Protein AF-A0A8T3ZCT0-F1 (afdb_monomer_lite)

Structure (mmCIF, N/CA/C/O backbone):
data_AF-A0A8T3ZCT0-F1
#
_entry.id   AF-A0A8T3ZCT0-F1
#
loop_
_atom_site.group_PDB
_atom_site.id
_atom_site.type_symbol
_atom_site.label_atom_id
_atom_site.label_alt_id
_atom_site.label_comp_id
_atom_site.label_asym_id
_atom_site.label_entity_id
_atom_site.label_seq_id
_atom_site.pdbx_PDB_ins_code
_atom_site.Cartn_x
_atom_site.Cartn_y
_atom_site.Cartn_z
_atom_site.occupancy
_atom_site.B_iso_or_equiv
_atom_site.auth_seq_id
_atom_site.auth_comp_id
_atom_site.auth_asym_id
_atom_site.auth_atom_id
_atom_site.pdbx_PDB_model_num
ATOM 1 N N . MET A 1 1 ? 63.459 16.097 -2.831 1.00 45.78 1 MET A N 1
ATOM 2 C CA . MET A 1 1 ? 62.183 16.474 -3.469 1.00 45.78 1 MET A CA 1
ATOM 3 C C . MET A 1 1 ? 61.308 15.246 -3.342 1.00 45.78 1 MET A C 1
ATOM 5 O O . MET A 1 1 ? 61.674 14.234 -3.911 1.00 45.78 1 MET A O 1
ATOM 9 N N . GLY A 1 2 ? 60.331 15.264 -2.433 1.00 51.31 2 GLY A N 1
ATOM 10 C CA . GLY A 1 2 ? 59.502 14.088 -2.166 1.00 51.31 2 GLY A CA 1
ATOM 11 C C . GLY A 1 2 ? 58.446 13.953 -3.251 1.00 51.31 2 GLY A C 1
ATOM 12 O O . GLY A 1 2 ? 57.695 14.906 -3.469 1.00 51.31 2 GLY A O 1
ATOM 13 N N . ASP A 1 3 ? 58.421 12.805 -3.921 1.00 53.22 3 ASP A N 1
ATOM 14 C CA . ASP A 1 3 ? 57.314 12.409 -4.781 1.00 53.22 3 ASP A CA 1
ATOM 15 C C . ASP A 1 3 ? 56.034 12.450 -3.944 1.00 53.22 3 ASP A C 1
ATOM 17 O O . ASP A 1 3 ? 55.914 11.771 -2.922 1.00 53.22 3 ASP A O 1
ATOM 21 N N . ARG A 1 4 ? 55.099 13.330 -4.314 1.00 56.12 4 ARG A N 1
ATOM 22 C CA . ARG A 1 4 ? 53.781 13.369 -3.681 1.00 56.12 4 ARG A CA 1
ATOM 23 C C . ARG A 1 4 ? 53.015 12.173 -4.227 1.00 56.12 4 ARG A C 1
ATOM 25 O O . ARG A 1 4 ? 52.412 12.286 -5.291 1.00 56.12 4 ARG A O 1
ATOM 32 N N . SER A 1 5 ? 53.075 11.032 -3.540 1.00 59.06 5 SER A N 1
ATOM 33 C CA . SER A 1 5 ? 52.145 9.947 -3.835 1.00 59.06 5 SER A CA 1
ATOM 34 C C . SER A 1 5 ? 50.737 10.442 -3.501 1.00 59.06 5 SER A C 1
ATOM 36 O O . SER A 1 5 ? 50.438 10.870 -2.383 1.00 59.06 5 SER A O 1
ATOM 38 N N . CYS A 1 6 ? 49.887 10.493 -4.521 1.00 69.75 6 CYS A N 1
ATOM 39 C CA . CYS A 1 6 ? 48.475 10.802 -4.375 1.00 69.75 6 CYS A CA 1
ATOM 40 C C . CYS A 1 6 ? 47.705 9.484 -4.350 1.00 69.75 6 CYS A C 1
ATOM 42 O O . CYS A 1 6 ? 48.120 8.494 -4.950 1.00 69.75 6 CYS A O 1
ATOM 44 N N . THR A 1 7 ? 46.578 9.449 -3.648 1.00 76.25 7 THR A N 1
ATOM 45 C CA . THR A 1 7 ? 45.695 8.283 -3.645 1.00 76.25 7 THR A CA 1
ATOM 46 C C . THR A 1 7 ? 44.519 8.518 -4.581 1.00 76.25 7 THR A C 1
ATOM 48 O O . THR A 1 7 ? 43.959 9.611 -4.666 1.00 76.25 7 THR A O 1
ATOM 51 N N . CYS A 1 8 ? 44.136 7.471 -5.305 1.00 76.50 8 CYS A N 1
ATOM 52 C CA . CYS A 1 8 ? 42.963 7.458 -6.159 1.00 76.50 8 CYS A CA 1
ATOM 53 C C . CYS A 1 8 ? 41.734 7.822 -5.325 1.00 76.50 8 CYS A C 1
ATOM 55 O O . CYS A 1 8 ? 41.394 7.112 -4.375 1.00 76.50 8 CYS A O 1
ATOM 57 N N . ALA A 1 9 ? 41.018 8.868 -5.737 1.00 74.44 9 ALA A N 1
ATOM 58 C CA . ALA A 1 9 ? 39.857 9.388 -5.013 1.00 74.44 9 ALA A CA 1
ATOM 59 C C . ALA A 1 9 ? 38.719 8.362 -4.814 1.00 74.44 9 ALA A C 1
ATOM 61 O O . ALA A 1 9 ? 37.841 8.568 -3.982 1.00 74.44 9 ALA A O 1
ATOM 62 N N . ARG A 1 10 ? 38.719 7.257 -5.574 1.00 70.88 10 ARG A N 1
ATOM 63 C CA . ARG A 1 10 ? 37.655 6.241 -5.564 1.00 70.88 10 ARG A CA 1
ATOM 64 C C . ARG A 1 10 ? 38.010 4.957 -4.818 1.00 70.88 10 ARG A C 1
ATOM 66 O O . ARG A 1 10 ? 37.124 4.344 -4.236 1.00 70.88 10 ARG A O 1
ATOM 73 N N . CYS A 1 11 ? 39.267 4.521 -4.853 1.00 76.00 11 CYS A N 1
ATOM 74 C CA . CYS A 1 11 ? 39.676 3.232 -4.276 1.00 76.00 11 CYS A CA 1
ATOM 75 C C . CYS A 1 11 ? 40.881 3.319 -3.333 1.00 76.00 11 CYS A C 1
ATOM 77 O O . CYS A 1 11 ? 41.276 2.304 -2.767 1.00 76.00 11 CYS A O 1
ATOM 79 N N . GLY A 1 12 ? 41.483 4.500 -3.173 1.00 73.94 12 GLY A N 1
ATOM 80 C CA . GLY A 1 12 ? 42.606 4.722 -2.265 1.00 73.94 12 GLY A CA 1
ATOM 81 C C . GLY A 1 12 ? 43.955 4.163 -2.729 1.00 73.94 12 GLY A C 1
ATOM 82 O O . GLY A 1 12 ? 44.932 4.322 -2.005 1.00 73.94 12 GLY A O 1
ATOM 83 N N . LYS A 1 13 ? 44.048 3.534 -3.912 1.00 79.88 13 LYS A N 1
ATOM 84 C CA . LYS A 1 13 ? 45.331 3.070 -4.478 1.00 79.88 13 LYS A CA 1
ATOM 85 C C . LYS A 1 13 ? 46.252 4.247 -4.795 1.00 79.88 13 LYS A C 1
ATOM 87 O O . LYS A 1 13 ? 45.773 5.259 -5.298 1.00 79.88 13 LYS A O 1
ATOM 92 N N . GLU A 1 14 ? 47.552 4.094 -4.563 1.00 77.88 14 GLU A N 1
ATOM 93 C CA . GLU A 1 14 ? 48.544 5.097 -4.961 1.00 77.88 14 GLU A CA 1
ATOM 94 C C . GLU A 1 14 ? 48.565 5.270 -6.486 1.00 77.88 14 GLU A C 1
ATOM 96 O O . GLU A 1 14 ? 48.541 4.296 -7.242 1.00 77.88 14 GLU A O 1
ATOM 101 N N . VAL A 1 15 ? 48.560 6.526 -6.926 1.00 78.62 15 VAL A N 1
ATOM 102 C CA . VAL A 1 15 ? 48.586 6.937 -8.328 1.00 78.62 15 VAL A CA 1
ATOM 103 C C . VAL A 1 15 ? 49.582 8.074 -8.519 1.00 78.62 15 VAL A C 1
ATOM 105 O O . VAL A 1 15 ? 49.762 8.930 -7.650 1.00 78.62 15 VAL A O 1
ATOM 108 N N . GLU A 1 16 ? 50.224 8.088 -9.683 1.00 68.00 16 GLU A N 1
ATOM 109 C CA . GLU A 1 16 ? 51.098 9.182 -10.096 1.00 68.00 16 GLU A CA 1
ATOM 110 C C . GLU A 1 16 ? 50.232 10.347 -10.607 1.00 68.00 16 GLU A C 1
ATOM 112 O O . GLU A 1 16 ? 49.844 10.390 -11.773 1.00 68.00 16 GLU A O 1
ATOM 117 N N . GLY A 1 17 ? 49.879 11.271 -9.707 1.00 69.38 17 GLY A N 1
ATOM 118 C CA . GLY A 1 17 ? 49.122 12.493 -10.016 1.00 69.38 17 GLY A CA 1
ATOM 119 C C . GLY A 1 17 ? 47.759 12.610 -9.320 1.00 69.38 17 GLY A C 1
ATOM 120 O O . GLY A 1 17 ? 47.292 11.697 -8.644 1.00 69.38 17 GLY A O 1
ATOM 121 N N . GLU A 1 18 ? 47.108 13.766 -9.471 1.00 58.28 18 GLU A N 1
ATOM 122 C CA . GLU A 1 18 ? 45.765 14.023 -8.935 1.00 58.28 18 GLU A CA 1
ATOM 123 C C . GLU A 1 18 ? 44.706 13.408 -9.870 1.00 58.28 18 GLU A C 1
ATOM 125 O O . GLU A 1 18 ? 44.556 13.846 -11.010 1.00 58.28 18 GLU A O 1
ATOM 130 N N . GLY A 1 19 ? 43.974 12.376 -9.427 1.00 68.38 19 GLY A N 1
ATOM 131 C CA . GLY A 1 19 ? 42.921 11.772 -10.254 1.00 68.38 19 GLY A CA 1
ATOM 132 C C . GLY A 1 19 ? 42.488 10.356 -9.868 1.00 68.38 19 GLY A C 1
ATOM 133 O O . GLY A 1 19 ? 42.825 9.827 -8.808 1.00 68.38 19 GLY A O 1
ATOM 134 N N . LEU A 1 20 ? 41.688 9.739 -10.741 1.00 63.59 20 LEU A N 1
ATOM 135 C CA . LEU A 1 20 ? 41.316 8.325 -10.654 1.00 63.59 20 LEU A CA 1
ATOM 136 C C . LEU A 1 20 ? 42.441 7.454 -11.232 1.00 63.59 20 LEU A C 1
ATOM 138 O O . LEU A 1 20 ? 43.035 7.812 -12.246 1.00 63.59 20 LEU A O 1
ATOM 142 N N . CYS A 1 21 ? 42.711 6.290 -10.631 1.00 77.69 21 CYS A N 1
ATOM 143 C CA . CYS A 1 21 ? 43.656 5.329 -11.211 1.00 77.69 21 CYS A CA 1
ATOM 144 C C . CYS A 1 21 ? 43.155 4.806 -12.564 1.00 77.69 21 CYS A C 1
ATOM 146 O O . CYS A 1 21 ? 41.948 4.786 -12.805 1.00 77.69 21 CYS A O 1
ATOM 148 N N . GLY A 1 22 ? 44.063 4.318 -13.418 1.00 67.06 22 GLY A N 1
ATOM 149 C CA . GLY A 1 22 ? 43.718 3.788 -14.744 1.00 67.06 22 GLY A CA 1
ATOM 150 C C . GLY A 1 22 ? 42.616 2.721 -14.717 1.00 67.06 22 GLY A C 1
ATOM 151 O O . GLY A 1 22 ? 41.758 2.719 -15.588 1.00 67.06 22 GLY A O 1
ATOM 152 N N . GLU A 1 23 ? 42.557 1.887 -13.673 1.00 64.62 23 GLU A N 1
ATOM 153 C CA . GLU A 1 23 ? 41.465 0.920 -13.475 1.00 64.62 23 GLU A CA 1
ATOM 154 C C . GLU A 1 23 ? 40.129 1.598 -13.135 1.00 64.62 23 GLU A C 1
ATOM 156 O O . GLU A 1 23 ? 39.101 1.221 -13.682 1.00 64.62 23 GLU A O 1
ATOM 161 N N . CYS A 1 24 ? 40.120 2.604 -12.253 1.00 63.47 24 CYS A N 1
ATOM 162 C CA . CYS A 1 24 ? 38.911 3.333 -11.853 1.00 63.47 24 CYS A CA 1
ATOM 163 C C . CYS A 1 24 ? 38.410 4.308 -12.924 1.00 63.47 24 CYS A C 1
ATOM 165 O O . CYS A 1 24 ? 37.209 4.568 -12.965 1.00 63.47 24 CYS A O 1
ATOM 167 N N . ALA A 1 25 ? 39.310 4.835 -13.756 1.00 64.56 25 ALA A N 1
ATOM 168 C CA . ALA A 1 25 ? 38.993 5.619 -14.945 1.00 64.56 25 ALA A CA 1
ATOM 169 C C . ALA A 1 25 ? 38.479 4.728 -16.091 1.00 64.56 25 ALA A C 1
ATOM 171 O O . ALA A 1 25 ? 37.654 5.165 -16.884 1.00 64.56 25 ALA A O 1
ATOM 172 N N . ALA A 1 26 ? 38.932 3.469 -16.149 1.00 56.84 26 ALA A N 1
ATOM 173 C CA . ALA A 1 26 ? 38.492 2.473 -17.123 1.00 56.84 26 ALA A CA 1
ATOM 174 C C . ALA A 1 26 ? 37.242 1.685 -16.700 1.00 56.84 26 ALA A C 1
ATOM 176 O O . ALA A 1 26 ? 36.753 0.883 -17.493 1.00 56.84 26 ALA A O 1
ATOM 177 N N . GLN A 1 27 ? 36.708 1.877 -15.485 1.00 51.28 27 GLN A N 1
ATOM 178 C CA . GLN A 1 27 ? 35.400 1.318 -15.142 1.00 51.28 27 GLN A CA 1
ATOM 179 C C . GLN A 1 27 ? 34.334 2.094 -15.918 1.00 51.28 27 GLN A C 1
ATOM 181 O O . GLN A 1 27 ? 34.116 3.264 -15.596 1.00 51.28 27 GLN A O 1
ATOM 186 N N . PRO A 1 28 ? 33.658 1.482 -16.910 1.00 49.69 28 PRO A N 1
ATOM 187 C CA . PRO A 1 28 ? 32.580 2.165 -17.594 1.00 49.69 28 PRO A CA 1
ATOM 188 C C . PRO A 1 28 ? 31.511 2.505 -16.557 1.00 49.69 28 PRO A C 1
ATOM 190 O O . PRO A 1 28 ? 31.095 1.644 -15.772 1.00 49.69 28 PRO A O 1
ATOM 193 N N . GLU A 1 29 ? 31.076 3.766 -16.551 1.00 49.53 29 GLU A N 1
ATOM 194 C CA . GLU A 1 29 ? 29.729 4.155 -16.136 1.00 49.53 29 GLU A CA 1
ATOM 195 C C . GLU A 1 29 ? 28.800 3.001 -16.547 1.00 49.53 29 GLU A C 1
ATOM 197 O O . GLU A 1 29 ? 28.752 2.679 -17.736 1.00 49.53 29 GLU A O 1
ATOM 202 N N . ALA A 1 30 ? 28.187 2.279 -15.596 1.00 54.22 30 ALA A N 1
ATOM 203 C CA . ALA A 1 30 ? 27.431 1.066 -15.920 1.00 54.22 30 ALA A CA 1
ATOM 204 C C . ALA A 1 30 ? 26.520 1.349 -17.121 1.00 54.22 30 ALA A C 1
ATOM 206 O O . ALA A 1 30 ? 25.788 2.345 -17.089 1.00 54.22 30 ALA A O 1
ATOM 207 N N . SER A 1 31 ? 26.631 0.536 -18.181 1.00 62.22 31 SER A N 1
ATOM 208 C CA . SER A 1 31 ? 25.950 0.833 -19.440 1.00 62.22 31 SER A CA 1
ATOM 209 C C . SER A 1 31 ? 24.456 1.068 -19.182 1.00 62.22 31 SER A C 1
ATOM 211 O O . SER A 1 31 ? 23.889 0.426 -18.285 1.00 62.22 31 SER A O 1
ATOM 213 N N . PRO A 1 32 ? 23.798 1.978 -19.922 1.00 65.25 32 PRO A N 1
ATOM 214 C CA . PRO A 1 32 ? 22.379 2.269 -19.720 1.00 65.25 32 PRO A CA 1
ATOM 215 C C . PRO A 1 32 ? 21.514 1.000 -19.687 1.00 65.25 32 PRO A C 1
ATOM 217 O O . PRO A 1 32 ? 20.611 0.890 -18.862 1.00 65.25 32 PRO A O 1
ATOM 220 N N . GLN A 1 33 ? 21.872 -0.014 -20.485 1.00 70.06 33 GLN A N 1
ATOM 221 C CA . GLN A 1 33 ? 21.181 -1.305 -20.517 1.00 70.06 33 GLN A CA 1
ATOM 222 C C . GLN A 1 33 ? 21.275 -2.080 -19.193 1.00 70.06 33 GLN A C 1
ATOM 224 O O . GLN A 1 33 ? 20.288 -2.671 -18.757 1.00 70.06 33 GLN A O 1
ATOM 229 N N . LYS A 1 34 ? 22.434 -2.063 -18.519 1.00 76.88 34 LYS A N 1
ATOM 230 C CA . LYS A 1 34 ? 22.604 -2.742 -17.226 1.00 76.88 34 LYS A CA 1
ATOM 231 C C . LYS A 1 34 ? 21.757 -2.079 -16.138 1.00 76.88 34 LYS A C 1
ATOM 233 O O . LYS A 1 34 ? 21.094 -2.775 -15.377 1.00 76.88 34 LYS A O 1
ATOM 238 N N . LYS A 1 35 ? 21.710 -0.741 -16.122 1.00 82.19 35 LYS A N 1
ATOM 239 C CA . LYS A 1 35 ? 20.879 0.024 -15.175 1.00 82.19 35 LYS A CA 1
ATOM 240 C C . LYS A 1 35 ? 19.390 -0.296 -15.334 1.00 82.19 35 LYS A C 1
ATOM 242 O O . LYS A 1 35 ? 18.700 -0.471 -14.336 1.00 82.19 35 LYS A O 1
ATOM 247 N N . ILE A 1 36 ? 18.904 -0.403 -16.571 1.00 87.12 36 ILE A N 1
ATOM 248 C CA . ILE A 1 36 ? 17.496 -0.727 -16.831 1.00 87.12 36 ILE A CA 1
ATOM 249 C C . ILE A 1 36 ? 17.167 -2.158 -16.394 1.00 87.12 36 ILE A C 1
ATOM 251 O O . ILE A 1 36 ? 16.150 -2.377 -15.742 1.00 87.12 36 ILE A O 1
ATOM 255 N N . SER A 1 37 ? 18.043 -3.121 -16.695 1.00 89.31 37 SER A N 1
ATOM 256 C CA . SER A 1 37 ? 17.862 -4.513 -16.267 1.00 89.31 37 SER A CA 1
ATOM 257 C C . SER A 1 37 ? 17.740 -4.638 -14.745 1.00 89.31 37 SER A C 1
ATOM 259 O O . SER A 1 37 ? 16.835 -5.315 -14.254 1.00 89.31 37 SER A O 1
ATOM 261 N N . ASP A 1 38 ? 18.616 -3.963 -13.997 1.00 90.50 38 ASP A N 1
ATOM 262 C CA . ASP A 1 38 ? 18.593 -3.983 -12.531 1.00 90.50 38 ASP A CA 1
ATOM 263 C C . ASP A 1 38 ? 17.287 -3.367 -11.988 1.00 90.50 38 ASP A C 1
ATOM 265 O O . ASP A 1 38 ? 16.651 -3.916 -11.086 1.00 90.50 38 ASP A O 1
ATOM 269 N N . LEU A 1 39 ? 16.833 -2.251 -12.571 1.00 91.75 39 LEU A N 1
ATOM 270 C CA . LEU A 1 39 ? 15.583 -1.592 -12.180 1.00 91.75 39 LEU A CA 1
ATOM 271 C C . LEU A 1 39 ? 14.339 -2.432 -12.512 1.00 91.75 39 LEU A C 1
ATOM 273 O O . LEU A 1 39 ? 13.389 -2.445 -11.731 1.00 91.75 39 LEU A O 1
ATOM 277 N N . ILE A 1 40 ? 14.345 -3.177 -13.620 1.00 94.62 40 ILE A N 1
ATOM 278 C CA . ILE A 1 40 ? 13.280 -4.128 -13.969 1.00 94.62 40 ILE A CA 1
ATOM 279 C C . ILE A 1 40 ? 13.175 -5.223 -12.912 1.00 94.62 40 ILE A C 1
ATOM 281 O O . ILE A 1 40 ? 12.075 -5.582 -12.490 1.00 94.62 40 ILE A O 1
ATOM 285 N N . GLU A 1 41 ? 14.309 -5.771 -12.477 1.00 94.19 41 GLU A N 1
ATOM 286 C CA . GLU A 1 41 ? 14.318 -6.783 -11.425 1.00 94.19 41 GLU A CA 1
ATOM 287 C C . GLU A 1 41 ? 13.784 -6.208 -10.105 1.00 94.19 41 GLU A C 1
ATOM 289 O O . GLU A 1 41 ? 12.986 -6.860 -9.424 1.00 94.19 41 GLU A O 1
ATOM 294 N N . CYS A 1 42 ? 14.159 -4.970 -9.768 1.00 92.25 42 CYS A N 1
ATOM 295 C CA . CYS A 1 42 ? 13.600 -4.248 -8.627 1.00 92.25 42 CYS A CA 1
ATOM 296 C C . CYS A 1 42 ? 12.078 -4.086 -8.742 1.00 92.25 42 CYS A C 1
ATOM 298 O O . CYS A 1 42 ? 11.369 -4.433 -7.798 1.00 92.25 42 CYS A O 1
ATOM 300 N N . ALA A 1 43 ? 11.567 -3.642 -9.893 1.00 93.56 43 ALA A N 1
ATOM 301 C CA . ALA A 1 43 ? 10.133 -3.468 -10.123 1.00 93.56 43 ALA A CA 1
ATOM 302 C C . ALA A 1 43 ? 9.369 -4.788 -9.965 1.00 93.56 43 ALA A C 1
ATOM 304 O O . ALA A 1 43 ? 8.379 -4.848 -9.237 1.00 93.56 43 ALA A O 1
ATOM 305 N N . LYS A 1 44 ? 9.886 -5.883 -10.541 1.00 95.12 44 LYS A N 1
ATOM 306 C CA . LYS A 1 44 ? 9.315 -7.229 -10.369 1.00 95.12 44 LYS A CA 1
ATOM 307 C C . LYS A 1 44 ? 9.257 -7.639 -8.900 1.00 95.12 44 LYS A C 1
ATOM 309 O O . LYS A 1 44 ? 8.216 -8.087 -8.424 1.00 95.12 44 LYS A O 1
ATOM 314 N N . LYS A 1 45 ? 10.359 -7.477 -8.161 1.00 95.00 45 LYS A N 1
ATOM 315 C CA . LYS A 1 45 ? 10.414 -7.813 -6.728 1.00 95.00 45 LYS A CA 1
ATOM 316 C C . LYS A 1 45 ? 9.421 -6.993 -5.909 1.00 95.00 45 LYS A C 1
ATOM 318 O O . LYS A 1 45 ? 8.810 -7.538 -4.988 1.00 95.00 45 LYS A O 1
ATOM 323 N N . GLU A 1 46 ? 9.261 -5.717 -6.243 1.00 93.50 46 GLU A N 1
ATOM 324 C CA . GLU A 1 46 ? 8.360 -4.802 -5.550 1.00 93.50 46 GLU A CA 1
ATOM 325 C C . GLU A 1 46 ? 6.891 -5.149 -5.805 1.00 93.50 46 GLU A C 1
ATOM 327 O O . GLU A 1 46 ? 6.111 -5.261 -4.857 1.00 93.50 46 GLU A O 1
ATOM 332 N N . ILE A 1 47 ? 6.534 -5.438 -7.059 1.00 95.44 47 ILE A N 1
ATOM 333 C CA . ILE A 1 47 ? 5.198 -5.910 -7.433 1.00 95.44 47 ILE A CA 1
ATOM 334 C C . ILE A 1 47 ? 4.871 -7.215 -6.705 1.00 95.44 47 ILE A C 1
ATOM 336 O O . ILE A 1 47 ? 3.835 -7.326 -6.048 1.00 95.44 47 ILE A O 1
ATOM 340 N N . GLU A 1 48 ? 5.785 -8.186 -6.726 1.00 94.44 48 GLU A N 1
ATOM 341 C CA . GLU A 1 48 ? 5.607 -9.454 -6.014 1.00 94.44 48 GLU A CA 1
ATOM 342 C C . GLU A 1 48 ? 5.486 -9.258 -4.497 1.00 94.44 48 GLU A C 1
ATOM 344 O O . GLU A 1 48 ? 4.722 -9.954 -3.821 1.00 94.44 48 GLU A O 1
ATOM 349 N N . ARG A 1 49 ? 6.204 -8.283 -3.927 1.00 92.88 49 ARG A N 1
ATOM 350 C CA . ARG A 1 49 ? 6.055 -7.910 -2.517 1.00 92.88 49 ARG A CA 1
ATOM 351 C C . ARG A 1 49 ? 4.657 -7.371 -2.227 1.00 92.88 49 ARG A C 1
ATOM 353 O O . ARG A 1 49 ? 4.083 -7.759 -1.212 1.00 92.88 49 ARG A O 1
ATOM 360 N N . GLY A 1 50 ? 4.117 -6.508 -3.085 1.00 93.06 50 GLY A N 1
ATOM 361 C CA . GLY A 1 50 ? 2.761 -5.981 -2.941 1.00 93.06 50 GLY A CA 1
ATOM 362 C C . GLY A 1 50 ? 1.688 -7.057 -3.088 1.00 93.06 50 GLY A C 1
ATOM 363 O O . GLY A 1 50 ? 0.803 -7.146 -2.238 1.00 93.06 50 GLY A O 1
ATOM 364 N N . LYS A 1 51 ? 1.825 -7.957 -4.067 1.00 93.94 51 LYS A N 1
ATOM 365 C CA . LYS A 1 51 ? 0.915 -9.099 -4.256 1.00 93.94 51 LYS A CA 1
ATOM 366 C C . LYS A 1 51 ? 0.854 -10.012 -3.040 1.00 93.94 51 LYS A C 1
ATOM 368 O O . LYS A 1 51 ? -0.232 -10.363 -2.591 1.00 93.94 51 LYS A O 1
ATOM 373 N N . ARG A 1 52 ? 2.006 -10.343 -2.440 1.00 93.56 52 ARG A N 1
ATOM 374 C CA . ARG A 1 52 ? 2.056 -11.123 -1.186 1.00 93.56 52 ARG A CA 1
ATOM 375 C C . ARG A 1 52 ? 1.323 -10.444 -0.025 1.00 93.56 52 ARG A C 1
ATOM 377 O O . ARG A 1 52 ? 0.949 -11.123 0.925 1.00 93.56 52 ARG A O 1
ATOM 384 N N . LYS A 1 53 ? 1.139 -9.124 -0.086 1.00 90.69 53 LYS A N 1
ATOM 385 C CA . LYS A 1 53 ? 0.379 -8.336 0.893 1.00 90.69 53 LYS A CA 1
ATOM 386 C C . LYS A 1 53 ? -1.090 -8.139 0.505 1.00 90.69 53 LYS A C 1
ATOM 388 O O . LYS A 1 53 ? -1.801 -7.504 1.269 1.00 90.69 53 LYS A O 1
ATOM 393 N N . GLY A 1 54 ? -1.537 -8.664 -0.638 1.00 90.00 54 GLY A N 1
ATOM 394 C CA . GLY A 1 54 ? -2.896 -8.464 -1.149 1.00 90.00 54 GLY A CA 1
ATOM 395 C C . GLY A 1 54 ? -3.130 -7.087 -1.781 1.00 90.00 54 GLY A C 1
ATOM 396 O O . GLY A 1 54 ? -4.274 -6.688 -1.961 1.00 90.00 54 GLY A O 1
ATOM 397 N N . VAL A 1 55 ? -2.069 -6.344 -2.115 1.00 93.06 55 VAL A N 1
ATOM 398 C CA . VAL A 1 55 ? -2.186 -5.028 -2.758 1.00 93.06 55 VAL A CA 1
ATOM 399 C C . VAL A 1 55 ? -2.487 -5.214 -4.243 1.00 93.06 55 VAL A C 1
ATOM 401 O O . VAL A 1 55 ? -1.735 -5.886 -4.951 1.00 93.06 55 VAL A O 1
ATOM 404 N N . ALA A 1 56 ? -3.556 -4.580 -4.727 1.00 89.56 56 ALA A N 1
ATOM 405 C CA . ALA A 1 56 ? -3.868 -4.534 -6.151 1.00 89.56 56 ALA A CA 1
ATOM 406 C C . ALA A 1 56 ? -2.852 -3.640 -6.882 1.00 89.56 56 ALA A C 1
ATOM 408 O O . ALA A 1 56 ? -2.801 -2.428 -6.644 1.00 89.56 56 ALA A O 1
ATOM 409 N N . LEU A 1 57 ? -2.046 -4.258 -7.751 1.00 92.69 57 LEU A N 1
ATOM 410 C CA . LEU A 1 57 ? -0.947 -3.630 -8.491 1.00 92.69 57 LEU A CA 1
ATOM 411 C C . LEU A 1 57 ? -1.055 -3.813 -10.016 1.00 92.69 57 LEU A C 1
ATOM 413 O O . LEU A 1 57 ? -0.047 -3.683 -10.700 1.00 92.69 57 LEU A O 1
ATOM 417 N N . GLY A 1 58 ? -2.259 -4.058 -10.553 1.00 90.06 58 GLY A N 1
ATOM 418 C CA . GLY A 1 58 ? -2.468 -4.286 -11.993 1.00 90.06 58 GLY A CA 1
ATOM 419 C C . GLY A 1 58 ? -1.852 -3.194 -12.878 1.00 90.06 58 GLY A C 1
ATOM 420 O O . GLY A 1 58 ? -1.109 -3.499 -13.800 1.00 90.06 58 GLY A O 1
ATOM 421 N N . ASN A 1 59 ? -2.019 -1.919 -12.514 1.00 91.12 59 ASN A N 1
ATOM 422 C CA . ASN A 1 59 ? -1.420 -0.814 -13.272 1.00 91.12 59 ASN A CA 1
ATOM 423 C C . ASN A 1 59 ? 0.123 -0.842 -13.266 1.00 91.12 59 ASN A C 1
ATOM 425 O O . ASN A 1 59 ? 0.742 -0.446 -14.247 1.00 91.12 59 ASN A O 1
ATOM 429 N N . ALA A 1 60 ? 0.769 -1.306 -12.187 1.00 93.56 60 ALA A N 1
ATOM 430 C CA . ALA A 1 60 ? 2.228 -1.468 -12.181 1.00 93.56 60 ALA A CA 1
ATOM 431 C C . ALA A 1 60 ? 2.673 -2.609 -13.104 1.00 93.56 60 ALA A C 1
ATOM 433 O O . ALA A 1 60 ? 3.737 -2.523 -13.711 1.00 93.56 60 ALA A O 1
ATOM 434 N N . GLU A 1 61 ? 1.873 -3.669 -13.224 1.00 93.88 61 GLU A N 1
ATOM 435 C CA . GLU A 1 61 ? 2.145 -4.761 -14.161 1.00 93.88 61 GLU A CA 1
ATOM 436 C C . GLU A 1 61 ? 2.031 -4.282 -15.611 1.00 93.88 61 GLU A C 1
ATOM 438 O O . GLU A 1 61 ? 2.952 -4.511 -16.388 1.00 93.88 61 GLU A O 1
ATOM 443 N N . GLU A 1 62 ? 0.980 -3.527 -15.940 1.00 95.12 62 GLU A N 1
ATOM 444 C CA . GLU A 1 62 ? 0.804 -2.907 -17.262 1.00 95.12 62 GLU A CA 1
ATOM 445 C C . GLU A 1 62 ? 1.959 -1.954 -17.610 1.00 95.12 62 GLU A C 1
ATOM 447 O O . GLU A 1 62 ? 2.491 -1.984 -18.722 1.00 95.12 62 GLU A O 1
ATOM 452 N N . LEU A 1 63 ? 2.408 -1.137 -16.648 1.00 95.06 63 LEU A N 1
ATOM 453 C CA . LEU A 1 63 ? 3.576 -0.272 -16.833 1.00 95.06 63 LEU A CA 1
ATOM 454 C C . LEU A 1 63 ? 4.842 -1.094 -17.099 1.00 95.06 63 LEU A C 1
ATOM 456 O O . LEU A 1 63 ? 5.617 -0.751 -17.991 1.00 95.06 63 LEU A O 1
ATOM 460 N N . LEU A 1 64 ? 5.048 -2.193 -16.367 1.00 94.50 64 LEU A N 1
ATOM 461 C CA . LEU A 1 64 ? 6.202 -3.069 -16.554 1.00 94.50 64 LEU A CA 1
ATOM 462 C C . LEU A 1 64 ? 6.175 -3.795 -17.909 1.00 94.50 64 LEU A C 1
ATOM 464 O O . LEU A 1 64 ? 7.228 -3.966 -18.521 1.00 94.50 64 LEU A O 1
ATOM 468 N N . GLU A 1 65 ? 5.003 -4.195 -18.400 1.00 94.69 65 GLU A N 1
ATOM 469 C CA . GLU A 1 65 ? 4.836 -4.711 -19.765 1.00 94.69 65 GLU A CA 1
ATOM 470 C C . GLU A 1 65 ? 5.194 -3.640 -20.805 1.00 94.69 65 GLU A C 1
ATOM 472 O O . GLU A 1 65 ? 5.954 -3.910 -21.738 1.00 94.69 65 GLU A O 1
ATOM 477 N N . GLY A 1 66 ? 4.750 -2.397 -20.593 1.00 94.25 66 GLY A N 1
ATOM 478 C CA . GLY A 1 66 ? 5.129 -1.247 -21.415 1.00 94.25 66 GLY A CA 1
ATOM 479 C C . GLY A 1 66 ? 6.642 -1.006 -21.462 1.00 94.25 66 GLY A C 1
ATOM 480 O O . GLY A 1 66 ? 7.185 -0.719 -22.529 1.00 94.25 66 GLY A O 1
ATOM 481 N N . VAL A 1 67 ? 7.349 -1.192 -20.342 1.00 94.19 67 VAL A N 1
ATOM 482 C CA . VAL A 1 67 ? 8.822 -1.116 -20.294 1.00 94.19 67 VAL A CA 1
ATOM 483 C C . VAL A 1 67 ? 9.461 -2.151 -21.225 1.00 94.19 67 VAL A C 1
ATOM 485 O O . VAL A 1 67 ? 10.408 -1.816 -21.936 1.00 94.19 67 VAL A O 1
ATOM 488 N N . MET A 1 68 ? 8.952 -3.388 -21.255 1.00 92.25 68 MET A N 1
ATOM 489 C CA . MET A 1 68 ? 9.499 -4.444 -22.121 1.00 92.25 68 MET A CA 1
ATOM 490 C C . MET A 1 68 ? 9.345 -4.085 -23.601 1.00 92.25 68 MET A C 1
ATOM 492 O O . MET A 1 68 ? 10.303 -4.216 -24.358 1.00 92.25 68 MET A O 1
ATOM 496 N N . LEU A 1 69 ? 8.187 -3.544 -23.990 1.00 94.31 69 LEU A N 1
ATOM 497 C CA . LEU A 1 69 ? 7.932 -3.098 -25.363 1.00 94.31 69 LEU A CA 1
ATOM 498 C C . LEU A 1 69 ? 8.852 -1.942 -25.782 1.00 94.31 69 LEU A C 1
ATOM 500 O O . LEU A 1 69 ? 9.360 -1.927 -26.902 1.00 94.31 69 LEU A O 1
ATOM 504 N N . MET A 1 70 ? 9.108 -0.981 -24.887 1.00 91.81 70 MET A N 1
ATOM 505 C CA . MET A 1 70 ? 10.023 0.131 -25.180 1.00 91.81 70 MET A CA 1
ATOM 506 C C . MET A 1 70 ? 11.469 -0.341 -25.342 1.00 91.81 70 MET A C 1
ATOM 508 O O . MET A 1 70 ? 12.196 0.188 -26.181 1.00 91.81 70 MET A O 1
ATOM 512 N N . LEU A 1 71 ? 11.878 -1.365 -24.591 1.00 90.56 71 LEU A N 1
ATOM 513 C CA . LEU A 1 71 ? 13.190 -1.985 -24.762 1.00 90.56 71 LEU A CA 1
ATOM 514 C C . LEU A 1 71 ? 13.325 -2.745 -26.081 1.00 90.56 71 LEU A C 1
ATOM 516 O O . LEU A 1 71 ? 14.372 -2.648 -26.716 1.00 90.56 71 LEU A O 1
ATOM 520 N N . GLU A 1 72 ? 12.284 -3.460 -26.510 1.00 91.06 72 GLU A N 1
ATOM 521 C CA . GLU A 1 72 ? 12.246 -4.108 -27.829 1.00 91.06 72 GLU A CA 1
ATOM 522 C C . GLU A 1 72 ? 12.322 -3.087 -28.971 1.00 91.06 72 GLU A C 1
ATOM 524 O O . GLU A 1 72 ? 12.944 -3.350 -29.998 1.00 91.06 72 GLU A O 1
ATOM 529 N N . ALA A 1 73 ? 11.744 -1.900 -28.773 1.00 92.00 73 ALA A N 1
ATOM 530 C CA . ALA A 1 73 ? 11.816 -0.777 -29.705 1.00 92.00 73 ALA A CA 1
ATOM 531 C C . ALA A 1 73 ? 13.128 0.033 -29.615 1.00 92.00 73 ALA A C 1
ATOM 533 O O . ALA A 1 73 ? 13.224 1.097 -30.225 1.00 92.00 73 ALA A O 1
ATOM 534 N N . GLU A 1 74 ? 14.115 -0.430 -28.838 1.00 89.12 74 GLU A N 1
ATOM 535 C CA . GLU A 1 74 ? 15.389 0.255 -28.565 1.00 89.12 74 GLU A CA 1
ATOM 536 C C . GLU A 1 74 ? 15.235 1.670 -27.964 1.00 89.12 74 GLU A C 1
ATOM 538 O O . GLU A 1 74 ? 16.169 2.475 -27.962 1.00 89.12 74 GLU A O 1
ATOM 543 N N . ASN A 1 75 ? 14.071 1.973 -27.383 1.00 91.06 75 ASN A N 1
ATOM 544 C CA . ASN A 1 75 ? 13.770 3.255 -26.757 1.00 91.06 75 ASN A CA 1
ATOM 545 C C . ASN A 1 75 ? 14.040 3.205 -25.245 1.00 91.06 75 ASN A C 1
ATOM 547 O O . ASN A 1 75 ? 13.148 3.035 -24.410 1.00 91.06 75 ASN A O 1
ATOM 551 N N . ALA A 1 76 ? 15.319 3.340 -24.895 1.00 88.44 76 ALA A N 1
ATOM 552 C CA . ALA A 1 76 ? 15.790 3.242 -23.516 1.00 88.44 76 ALA A CA 1
ATOM 553 C C . ALA A 1 76 ? 15.279 4.373 -22.603 1.00 88.44 76 ALA A C 1
ATOM 555 O O . ALA A 1 76 ? 15.053 4.133 -21.416 1.00 88.44 76 ALA A O 1
ATOM 556 N N . ASP A 1 77 ? 15.088 5.581 -23.137 1.00 90.00 77 ASP A N 1
ATOM 557 C CA . ASP A 1 77 ? 14.656 6.743 -22.352 1.00 90.00 77 ASP A CA 1
ATOM 558 C C . ASP A 1 77 ? 13.193 6.606 -21.910 1.00 90.00 77 ASP A C 1
ATOM 560 O O . ASP A 1 77 ? 12.876 6.791 -20.730 1.00 90.00 77 ASP A O 1
ATOM 564 N N . ASP A 1 78 ? 12.301 6.196 -22.820 1.00 91.50 78 ASP A N 1
ATOM 565 C CA . ASP A 1 78 ? 10.907 5.921 -22.463 1.00 91.50 78 ASP A CA 1
ATOM 566 C C . ASP A 1 78 ? 10.771 4.688 -21.565 1.00 91.50 78 ASP A C 1
ATOM 568 O O . ASP A 1 78 ? 9.962 4.703 -20.633 1.00 91.50 78 ASP A O 1
ATOM 572 N N . ALA A 1 79 ? 11.596 3.655 -21.776 1.00 92.94 79 ALA A N 1
ATOM 573 C CA . ALA A 1 79 ? 11.655 2.503 -20.878 1.00 92.94 79 ALA A CA 1
ATOM 574 C C . ALA A 1 79 ? 12.018 2.930 -19.444 1.00 92.94 79 ALA A C 1
ATOM 576 O O . ALA A 1 79 ? 11.361 2.517 -18.491 1.00 92.94 79 ALA A O 1
ATOM 577 N N . LEU A 1 80 ? 13.019 3.800 -19.278 1.00 91.81 80 LEU A N 1
ATOM 578 C CA . LEU A 1 80 ? 13.411 4.356 -17.978 1.00 91.81 80 LEU A CA 1
ATOM 579 C C . LEU A 1 80 ? 12.292 5.169 -17.329 1.00 91.81 80 LEU A C 1
ATOM 581 O O . LEU A 1 80 ? 12.055 5.042 -16.126 1.00 91.81 80 LEU A O 1
ATOM 585 N N . ARG A 1 81 ? 11.600 5.999 -18.112 1.00 92.88 81 ARG A N 1
ATOM 586 C CA . ARG A 1 81 ? 10.487 6.815 -17.622 1.00 92.88 81 ARG A CA 1
ATOM 587 C C . ARG A 1 81 ? 9.346 5.943 -17.095 1.00 92.88 81 ARG A C 1
ATOM 589 O O . ARG A 1 81 ? 8.934 6.133 -15.953 1.00 92.88 81 ARG A O 1
ATOM 596 N N . LEU A 1 82 ? 8.892 4.967 -17.885 1.00 94.75 82 LEU A N 1
ATOM 597 C CA . LEU A 1 82 ? 7.832 4.033 -17.486 1.00 94.75 82 LEU A CA 1
ATOM 598 C C . LEU A 1 82 ? 8.236 3.185 -16.276 1.00 94.75 82 LEU A C 1
ATOM 600 O O . LEU A 1 82 ? 7.416 2.896 -15.409 1.00 94.75 82 LEU A O 1
ATOM 604 N N . LEU A 1 83 ? 9.509 2.807 -16.186 1.00 94.50 83 LEU A N 1
ATOM 605 C CA . LEU A 1 83 ? 10.013 2.001 -15.081 1.00 94.50 83 LEU A CA 1
ATOM 606 C C . LEU A 1 83 ? 10.034 2.771 -13.758 1.00 94.50 83 LEU A C 1
ATOM 608 O O . LEU A 1 83 ? 9.687 2.214 -12.717 1.00 94.50 83 LEU A O 1
ATOM 612 N N . ASN A 1 84 ? 10.394 4.054 -13.796 1.00 92.69 84 ASN A N 1
ATOM 613 C CA . ASN A 1 84 ? 10.294 4.925 -12.628 1.00 92.69 84 ASN A CA 1
ATOM 614 C C . ASN A 1 84 ? 8.835 5.109 -12.194 1.00 92.69 84 ASN A C 1
ATOM 616 O O . ASN A 1 84 ? 8.543 4.981 -11.009 1.00 92.69 84 ASN A O 1
ATOM 620 N N . GLU A 1 85 ? 7.922 5.321 -13.145 1.00 95.06 85 GLU A N 1
ATOM 621 C CA . GLU A 1 85 ? 6.481 5.426 -12.878 1.00 95.06 85 GLU A CA 1
ATOM 622 C C . GLU A 1 85 ? 5.921 4.132 -12.259 1.00 95.06 85 GLU A C 1
ATOM 624 O O . GLU A 1 85 ? 5.193 4.171 -11.267 1.00 95.06 85 GLU A O 1
ATOM 629 N N . CYS A 1 86 ? 6.339 2.969 -12.770 1.00 95.75 86 CYS A N 1
ATOM 630 C CA . CYS A 1 86 ? 5.996 1.660 -12.216 1.00 95.75 86 CYS A CA 1
ATOM 631 C C . CYS A 1 86 ? 6.453 1.516 -10.758 1.00 95.75 86 CYS A C 1
ATOM 633 O O . CYS A 1 86 ? 5.694 1.046 -9.906 1.00 95.75 86 CYS A O 1
ATOM 635 N N . LEU A 1 87 ? 7.706 1.881 -10.470 1.00 94.06 87 LEU A N 1
ATOM 636 C CA . LEU A 1 87 ? 8.289 1.778 -9.133 1.00 94.06 87 LEU A CA 1
ATOM 637 C C . LEU A 1 87 ? 7.624 2.743 -8.151 1.00 94.06 87 LEU A C 1
ATOM 639 O O . LEU A 1 87 ? 7.320 2.347 -7.025 1.00 94.06 87 LEU A O 1
ATOM 643 N N . GLU A 1 88 ? 7.380 3.982 -8.574 1.00 94.06 88 GLU A N 1
ATOM 644 C CA . GLU A 1 88 ? 6.699 4.996 -7.772 1.00 94.06 88 GLU A CA 1
ATOM 645 C C . GLU A 1 88 ? 5.280 4.545 -7.422 1.00 94.06 88 GLU A C 1
ATOM 647 O O . GLU A 1 88 ? 4.934 4.481 -6.241 1.00 94.06 88 GLU A O 1
ATOM 652 N N . PHE A 1 89 ? 4.504 4.115 -8.421 1.00 94.25 89 PHE A N 1
ATOM 653 C CA . PHE A 1 89 ? 3.146 3.624 -8.215 1.00 94.25 89 PHE A CA 1
ATOM 654 C C . PHE A 1 89 ? 3.110 2.411 -7.278 1.00 94.25 89 PHE A C 1
ATOM 656 O O . PHE A 1 89 ? 2.334 2.382 -6.320 1.00 94.25 89 PHE A O 1
ATOM 663 N N . ALA A 1 90 ? 3.958 1.402 -7.518 1.00 94.62 90 ALA A N 1
ATOM 664 C CA . ALA A 1 90 ? 3.993 0.202 -6.685 1.00 94.62 90 ALA A CA 1
ATOM 665 C C . ALA A 1 90 ? 4.382 0.530 -5.236 1.00 94.62 90 ALA A C 1
ATOM 667 O O . ALA A 1 90 ? 3.728 0.067 -4.297 1.00 94.62 90 ALA A O 1
ATOM 668 N N . SER A 1 91 ? 5.413 1.357 -5.051 1.00 93.94 91 SER A N 1
ATOM 669 C CA . SER A 1 91 ? 5.888 1.780 -3.734 1.00 93.94 91 SER A CA 1
ATOM 670 C C . SER A 1 91 ? 4.819 2.567 -2.975 1.00 93.94 91 SER A C 1
ATOM 672 O O . SER A 1 91 ? 4.503 2.227 -1.831 1.00 93.94 91 SER A O 1
ATOM 674 N N . GLU A 1 92 ? 4.195 3.560 -3.617 1.00 93.88 92 GLU A N 1
ATOM 675 C CA . GLU A 1 92 ? 3.149 4.376 -3.000 1.00 93.88 92 GLU A CA 1
ATOM 676 C C . GLU A 1 92 ? 1.958 3.513 -2.575 1.00 93.88 92 GLU A C 1
ATOM 678 O O . GLU A 1 92 ? 1.502 3.596 -1.432 1.00 93.88 92 GLU A O 1
ATOM 683 N N . ARG A 1 93 ? 1.481 2.631 -3.458 1.00 94.31 93 ARG A N 1
ATOM 684 C CA . ARG A 1 93 ? 0.341 1.751 -3.171 1.00 94.31 93 ARG A CA 1
ATOM 685 C C . ARG A 1 93 ? 0.629 0.797 -2.017 1.00 94.31 93 ARG A C 1
ATOM 687 O O . ARG A 1 93 ? -0.219 0.632 -1.138 1.00 94.31 93 ARG A O 1
ATOM 694 N N . ILE A 1 94 ? 1.824 0.205 -1.974 1.00 94.50 94 ILE A N 1
ATOM 695 C CA . ILE A 1 94 ? 2.243 -0.661 -0.864 1.00 94.50 94 ILE A CA 1
ATOM 696 C C . ILE A 1 94 ? 2.323 0.134 0.442 1.00 94.50 94 ILE A C 1
ATOM 698 O O . ILE A 1 94 ? 1.813 -0.323 1.466 1.00 94.50 94 ILE A O 1
ATOM 702 N N . MET A 1 95 ? 2.918 1.328 0.413 1.00 95.12 95 MET A N 1
ATOM 703 C CA . MET A 1 95 ? 3.034 2.193 1.586 1.00 95.12 95 MET A CA 1
ATOM 704 C C . MET A 1 95 ? 1.656 2.581 2.131 1.00 95.12 95 MET A C 1
ATOM 706 O O . MET A 1 95 ? 1.407 2.452 3.328 1.00 95.12 95 MET A O 1
ATOM 710 N N . GLN A 1 96 ? 0.740 3.016 1.267 1.00 95.25 96 GLN A N 1
ATOM 711 C CA . GLN A 1 96 ? -0.616 3.393 1.659 1.00 95.25 96 GLN A CA 1
ATOM 712 C C . GLN A 1 96 ? -1.383 2.211 2.275 1.00 95.25 96 GLN A C 1
ATOM 714 O O . GLN A 1 96 ? -2.023 2.368 3.317 1.00 95.25 96 GLN A O 1
ATOM 719 N N . HIS A 1 97 ? -1.267 1.016 1.689 1.00 96.00 97 HIS A N 1
ATOM 720 C CA . HIS A 1 97 ? -1.840 -0.202 2.258 1.00 96.00 97 HIS A CA 1
ATOM 721 C C . HIS A 1 97 ? -1.282 -0.494 3.661 1.00 96.00 97 HIS A C 1
ATOM 723 O O . HIS A 1 97 ? -2.035 -0.737 4.603 1.00 96.00 97 HIS A O 1
ATOM 729 N N . GLU A 1 98 ? 0.041 -0.440 3.835 1.00 95.56 98 GLU A N 1
ATOM 730 C CA . GLU A 1 98 ? 0.680 -0.658 5.138 1.00 95.56 98 GLU A CA 1
ATOM 731 C C . GLU A 1 98 ? 0.249 0.373 6.183 1.00 95.56 98 GLU A C 1
ATOM 733 O O . GLU A 1 98 ? -0.031 0.013 7.330 1.00 95.56 98 GLU A O 1
ATOM 738 N N . MET A 1 99 ? 0.156 1.644 5.787 1.00 96.25 99 MET A N 1
ATOM 739 C CA . MET A 1 99 ? -0.332 2.720 6.644 1.00 96.25 99 MET A CA 1
ATOM 740 C C . MET A 1 99 ? -1.772 2.473 7.090 1.00 96.25 99 MET A C 1
ATOM 742 O O . MET A 1 99 ? -2.073 2.653 8.272 1.00 96.25 99 MET A O 1
ATOM 746 N N . LEU A 1 100 ? -2.646 2.030 6.182 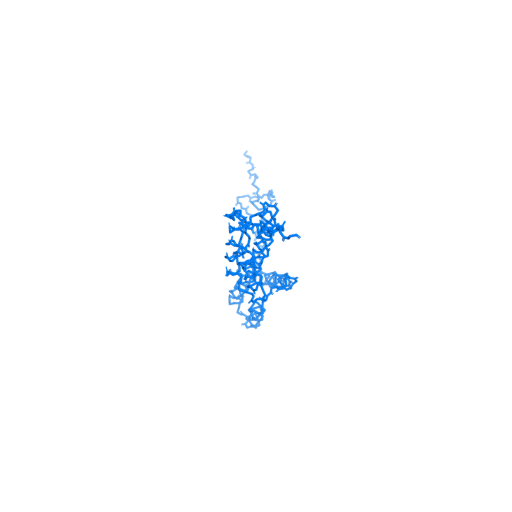1.00 97.44 100 LEU A N 1
ATOM 747 C CA . LEU A 1 100 ? -4.026 1.695 6.514 1.00 97.44 100 LEU A CA 1
ATOM 748 C C . LEU A 1 100 ? -4.094 0.522 7.495 1.00 97.44 100 LEU A C 1
ATOM 750 O O . LEU A 1 100 ? -4.714 0.644 8.550 1.00 97.44 100 LEU A O 1
ATOM 754 N N . VAL A 1 101 ? -3.400 -0.581 7.210 1.00 96.94 101 VAL A N 1
ATOM 755 C CA . VAL A 1 101 ? -3.363 -1.757 8.096 1.00 96.94 101 VAL A CA 1
ATOM 756 C C . VAL A 1 101 ? -2.846 -1.386 9.489 1.00 96.94 101 VAL A C 1
ATOM 758 O O . VAL A 1 101 ? -3.407 -1.808 10.502 1.00 96.94 101 VAL A O 1
ATOM 761 N N . ALA A 1 102 ? -1.790 -0.574 9.571 1.00 96.81 102 ALA A N 1
ATOM 762 C CA . ALA A 1 102 ? -1.272 -0.085 10.846 1.00 96.81 102 ALA A CA 1
ATOM 763 C C . ALA A 1 102 ? -2.270 0.843 11.561 1.00 96.81 102 ALA A C 1
ATOM 765 O O . ALA A 1 102 ? -2.416 0.772 12.784 1.00 96.81 102 ALA A O 1
ATOM 766 N N . GLY A 1 103 ? -2.969 1.695 10.808 1.00 96.81 103 GLY A N 1
ATOM 767 C CA . GLY A 1 103 ? -4.025 2.572 11.305 1.00 96.81 103 GLY A CA 1
ATOM 768 C C . GLY A 1 103 ? -5.198 1.795 11.900 1.00 96.81 103 GLY A C 1
ATOM 769 O O . GLY A 1 103 ? -5.605 2.092 13.022 1.00 96.81 103 GLY A O 1
ATOM 770 N N . ILE A 1 104 ? -5.688 0.773 11.195 1.00 97.88 104 ILE A N 1
ATOM 771 C CA . ILE A 1 104 ? -6.765 -0.125 11.639 1.00 97.88 104 ILE A CA 1
ATOM 772 C C . ILE A 1 104 ? -6.378 -0.790 12.960 1.00 97.88 104 ILE A C 1
ATOM 774 O O . ILE A 1 104 ? -7.093 -0.643 13.948 1.00 97.88 104 ILE A O 1
ATOM 778 N N . LYS A 1 105 ? -5.189 -1.404 13.031 1.00 97.69 105 LYS A N 1
ATOM 779 C CA . LYS A 1 105 ? -4.684 -2.030 14.269 1.00 97.69 105 LYS A CA 1
ATOM 780 C C . LYS A 1 105 ? -4.603 -1.046 15.436 1.00 97.69 105 LYS A C 1
ATOM 782 O O . LYS A 1 105 ? -4.891 -1.391 16.581 1.00 97.69 105 LYS A O 1
ATOM 787 N N . ARG A 1 106 ? -4.191 0.197 15.166 1.00 96.12 106 ARG A N 1
ATOM 788 C CA . ARG A 1 106 ? -4.142 1.251 16.186 1.00 96.12 106 ARG A CA 1
ATOM 789 C C . ARG A 1 106 ? -5.545 1.627 16.657 1.00 96.12 106 ARG A C 1
ATOM 791 O O . ARG A 1 106 ? -5.744 1.771 17.858 1.00 96.12 106 ARG A O 1
ATOM 798 N N . ALA A 1 107 ? -6.497 1.792 15.744 1.00 95.88 107 ALA A N 1
ATOM 799 C CA . ALA A 1 107 ? -7.882 2.096 16.084 1.00 95.88 107 ALA A CA 1
ATOM 800 C C . ALA A 1 107 ? -8.526 0.965 16.904 1.00 95.88 107 ALA A C 1
ATOM 802 O O . ALA A 1 107 ? -9.110 1.249 17.945 1.00 95.88 107 ALA A O 1
ATOM 803 N N . GLU A 1 108 ? -8.328 -0.298 16.515 1.00 97.31 108 GLU A N 1
ATOM 804 C CA . GLU A 1 108 ? -8.773 -1.486 17.263 1.00 97.31 108 GLU A CA 1
ATOM 805 C C . GLU A 1 108 ? -8.263 -1.483 18.705 1.00 97.31 108 GLU A C 1
ATOM 807 O O . GLU A 1 108 ? -9.036 -1.638 19.650 1.00 97.31 108 GLU A O 1
ATOM 812 N N . MET A 1 109 ? -6.962 -1.243 18.887 1.00 96.81 109 MET A N 1
ATOM 813 C CA . MET A 1 109 ? -6.345 -1.170 20.211 1.00 96.81 109 MET A CA 1
ATOM 814 C C . MET A 1 109 ? -6.969 -0.063 21.068 1.00 96.81 109 MET A C 1
ATOM 816 O O . MET A 1 109 ? -7.306 -0.296 22.226 1.00 96.81 109 MET A O 1
ATOM 820 N N . ARG A 1 110 ? -7.168 1.132 20.498 1.00 94.81 110 ARG A N 1
ATOM 821 C CA . ARG A 1 110 ? -7.761 2.269 21.219 1.00 94.81 110 ARG A CA 1
ATOM 822 C C . ARG A 1 110 ? -9.221 2.039 21.582 1.00 94.81 110 ARG A C 1
ATOM 824 O O . ARG A 1 110 ? -9.635 2.433 22.667 1.00 94.81 110 ARG A O 1
ATOM 831 N N . ILE A 1 111 ? -9.988 1.411 20.696 1.00 95.44 111 ILE A N 1
ATOM 832 C CA . ILE A 1 111 ? -11.379 1.035 20.965 1.00 95.44 111 ILE A CA 1
ATOM 833 C C . ILE A 1 111 ? -11.428 0.061 22.138 1.00 95.44 111 ILE A C 1
ATOM 835 O O . ILE A 1 111 ? -12.166 0.300 23.088 1.00 95.44 111 ILE A O 1
ATOM 839 N N . LYS A 1 112 ? -10.575 -0.967 22.128 1.00 95.50 112 LYS A N 1
ATOM 840 C CA . LYS A 1 112 ? -10.492 -1.931 23.225 1.00 95.50 112 LYS A CA 1
ATOM 841 C C . LYS A 1 112 ? -10.146 -1.261 24.562 1.00 95.50 112 LYS A C 1
ATOM 843 O O . LYS A 1 112 ? -10.833 -1.484 25.553 1.00 95.50 112 LYS A O 1
ATOM 848 N N . GLU A 1 113 ? -9.138 -0.385 24.584 1.00 94.06 113 GLU A N 1
ATOM 849 C CA . GLU A 1 113 ? -8.775 0.395 25.782 1.00 94.06 113 GLU A CA 1
ATOM 850 C C . GLU A 1 113 ? -9.944 1.255 26.299 1.00 94.06 113 GLU A C 1
ATOM 852 O O . GLU A 1 113 ? -10.131 1.409 27.507 1.00 94.06 113 GLU A O 1
ATOM 857 N N . ALA A 1 114 ? -10.719 1.855 25.394 1.00 93.50 114 ALA A N 1
ATOM 858 C CA . ALA A 1 114 ? -11.865 2.689 25.737 1.00 93.50 114 ALA A CA 1
ATOM 859 C C . ALA A 1 114 ? -13.036 1.857 26.290 1.00 93.50 114 ALA A C 1
ATOM 861 O O . ALA A 1 114 ? -13.658 2.254 27.278 1.00 93.50 114 ALA A O 1
ATOM 862 N N . GLU A 1 115 ? -13.288 0.678 25.720 1.00 92.94 115 GLU A N 1
ATOM 863 C CA . GLU A 1 115 ? -14.294 -0.274 26.204 1.00 92.94 115 GLU A CA 1
ATOM 8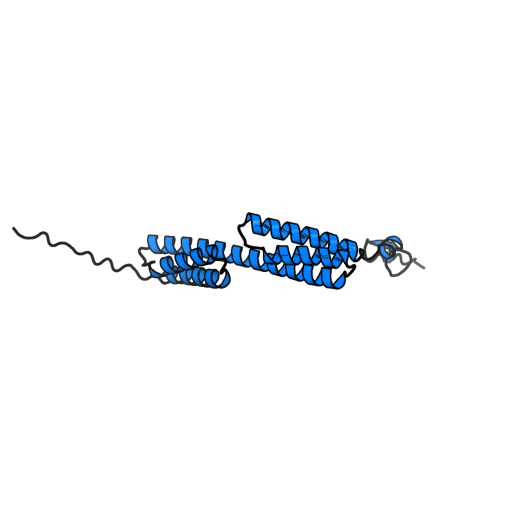64 C C . GLU A 1 115 ? -13.966 -0.795 27.602 1.00 92.94 115 GLU A C 1
ATOM 866 O O . GLU A 1 115 ? -14.841 -0.799 28.469 1.00 92.94 115 GLU A O 1
ATOM 871 N N . GLU A 1 116 ? -12.703 -1.144 27.857 1.00 93.69 116 GLU A N 1
ATOM 872 C CA . GLU A 1 116 ? -12.216 -1.555 29.182 1.00 93.69 116 GLU A CA 1
ATOM 873 C C . GLU A 1 116 ? -12.409 -0.453 30.239 1.00 93.69 116 GLU A C 1
ATOM 875 O O . GLU A 1 116 ? -12.607 -0.736 31.421 1.00 93.69 116 GLU A O 1
ATOM 880 N N . ARG A 1 117 ? -12.413 0.818 29.819 1.00 91.75 117 ARG A N 1
ATOM 881 C CA . ARG A 1 117 ? -12.679 1.988 30.674 1.00 91.75 117 ARG A CA 1
ATOM 882 C C . ARG A 1 117 ? -14.165 2.349 30.781 1.00 91.75 117 ARG A C 1
ATOM 884 O O . ARG A 1 117 ? -14.499 3.337 31.438 1.00 91.75 117 ARG A O 1
ATOM 891 N N . GLY A 1 118 ? -15.055 1.591 30.140 1.00 89.94 118 GLY A N 1
ATOM 892 C CA . GLY A 1 118 ? -16.493 1.862 30.119 1.00 89.94 118 GLY A CA 1
ATOM 893 C C . GLY A 1 118 ? -16.876 3.117 29.327 1.00 89.94 118 GLY A C 1
ATOM 894 O O . GLY A 1 118 ? -17.909 3.732 29.606 1.00 89.94 118 GLY A O 1
ATOM 895 N N . LEU A 1 119 ? -16.042 3.531 28.370 1.00 92.12 119 LEU A N 1
ATOM 896 C CA . LEU A 1 119 ? -16.341 4.637 27.465 1.00 92.12 119 LEU A CA 1
ATOM 897 C C . LEU A 1 119 ? -17.215 4.160 26.301 1.00 92.12 119 LEU A C 1
ATOM 899 O O . LEU A 1 119 ? -17.186 2.990 25.918 1.00 92.12 119 LEU A O 1
ATOM 903 N N . ASP A 1 120 ? -18.012 5.067 25.742 1.00 91.06 120 ASP A N 1
ATOM 904 C CA . ASP A 1 120 ? -18.757 4.816 24.514 1.00 91.06 120 ASP A CA 1
ATOM 905 C C . ASP A 1 120 ? -17.813 4.803 23.305 1.00 91.06 120 ASP A C 1
ATOM 907 O O . ASP A 1 120 ? -17.097 5.770 23.041 1.00 91.06 120 ASP A O 1
ATOM 911 N N . THR A 1 121 ? -17.825 3.687 22.578 1.00 94.06 121 THR A N 1
ATOM 912 C CA . THR A 1 121 ? -16.997 3.424 21.398 1.00 94.06 121 THR A CA 1
ATOM 913 C C . THR A 1 121 ? -17.814 3.308 20.116 1.00 94.06 121 THR A C 1
ATOM 915 O O . THR A 1 121 ? -17.252 2.978 19.075 1.00 94.06 121 THR A O 1
ATOM 918 N N . THR A 1 122 ? -19.117 3.607 20.144 1.00 94.06 122 THR A N 1
ATOM 919 C CA . THR A 1 122 ? -20.026 3.399 19.002 1.00 94.06 122 THR A CA 1
ATOM 920 C C . THR A 1 122 ? -19.552 4.121 17.732 1.00 94.06 122 THR A C 1
ATOM 922 O O . THR A 1 122 ? -19.485 3.522 16.654 1.00 94.06 122 THR A O 1
ATOM 925 N N . GLU A 1 123 ? -19.155 5.391 17.856 1.00 94.06 123 GLU A N 1
ATOM 926 C CA . GLU A 1 123 ? -18.614 6.178 16.738 1.00 94.06 123 GLU A CA 1
ATOM 927 C C . GLU A 1 123 ? -17.276 5.607 16.244 1.00 94.06 123 GLU A C 1
ATOM 929 O O . GLU A 1 123 ? -17.091 5.376 15.048 1.00 94.06 123 GLU A O 1
ATOM 934 N N . ALA A 1 124 ? -16.363 5.306 17.171 1.00 95.00 124 ALA A N 1
ATOM 935 C CA . ALA A 1 124 ? -15.052 4.753 16.851 1.00 95.00 124 ALA A CA 1
ATOM 936 C C . ALA A 1 124 ? -15.151 3.399 16.126 1.00 95.00 124 ALA A C 1
ATOM 938 O O . ALA A 1 124 ? -14.455 3.178 15.137 1.00 95.00 124 ALA A O 1
ATOM 939 N N . ALA A 1 125 ? -16.055 2.521 16.568 1.00 95.44 125 ALA A N 1
ATOM 940 C CA . ALA A 1 125 ? -16.312 1.225 15.948 1.00 95.44 125 ALA A CA 1
ATOM 941 C C . ALA A 1 125 ? -16.920 1.363 14.544 1.00 95.44 125 ALA A C 1
ATOM 943 O O . ALA A 1 125 ? -16.600 0.582 13.648 1.00 95.44 125 ALA A O 1
ATOM 944 N N . THR A 1 126 ? -17.769 2.371 14.328 1.00 97.19 126 THR A N 1
ATOM 945 C CA . THR A 1 126 ? -18.331 2.672 13.002 1.00 97.19 126 THR A CA 1
ATOM 946 C C . THR A 1 126 ? -17.238 3.124 12.034 1.00 97.19 126 THR A C 1
ATOM 948 O O . THR A 1 126 ? -17.142 2.601 10.926 1.00 97.19 126 THR A O 1
ATOM 951 N N . LEU A 1 127 ? -16.363 4.032 12.473 1.00 97.38 127 LEU A N 1
ATOM 952 C CA . LEU A 1 127 ? -15.223 4.502 11.680 1.00 97.38 127 LEU A CA 1
ATOM 953 C C . LEU A 1 127 ? -14.220 3.379 11.386 1.00 97.38 127 LEU A C 1
ATOM 955 O O . LEU A 1 127 ? -13.707 3.290 10.275 1.00 97.38 127 LEU A O 1
ATOM 959 N N . LEU A 1 128 ? -13.978 2.483 12.347 1.00 97.25 128 LEU A N 1
ATOM 960 C CA . LEU A 1 128 ? -13.133 1.311 12.131 1.00 97.25 128 LEU A CA 1
ATOM 961 C C . LEU A 1 128 ? -13.694 0.395 11.031 1.00 97.25 128 LEU A C 1
ATOM 963 O O . LEU A 1 128 ? -12.938 -0.041 10.167 1.00 97.25 128 LEU A O 1
ATOM 967 N N . LYS A 1 129 ? -15.010 0.148 11.020 1.00 97.38 129 LYS A N 1
ATOM 968 C CA . LYS A 1 129 ? -15.659 -0.634 9.954 1.00 97.38 129 LYS A CA 1
ATOM 969 C C . LYS A 1 129 ? -15.517 0.030 8.585 1.00 97.38 129 LYS A C 1
ATOM 971 O O . LYS A 1 129 ? -15.267 -0.664 7.607 1.00 97.38 129 LYS A O 1
ATOM 976 N N . MET A 1 130 ? -15.636 1.358 8.512 1.00 97.19 130 MET A N 1
ATOM 977 C CA . MET A 1 130 ? -15.398 2.101 7.266 1.00 97.19 130 MET A CA 1
ATOM 978 C C . MET A 1 130 ? -13.945 1.959 6.798 1.00 97.19 130 MET A C 1
ATOM 980 O O . MET A 1 130 ? -13.707 1.722 5.621 1.00 97.19 130 MET A O 1
ATOM 984 N N . ALA A 1 131 ? -12.975 2.027 7.715 1.00 97.12 131 ALA A N 1
ATOM 985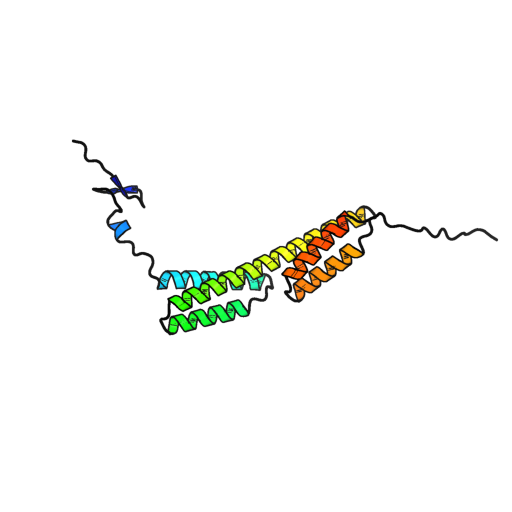 C CA . ALA A 1 131 ? -11.567 1.821 7.385 1.00 97.12 131 ALA A CA 1
ATOM 986 C C . ALA A 1 131 ? -11.275 0.401 6.871 1.00 97.12 131 ALA A C 1
ATOM 988 O O . ALA A 1 131 ? -10.498 0.243 5.934 1.00 97.12 131 ALA A O 1
ATOM 989 N N . GLN A 1 132 ? -11.900 -0.620 7.466 1.00 96.62 132 GLN A N 1
ATOM 990 C CA . GLN A 1 132 ? -11.803 -2.009 7.003 1.00 96.62 132 GLN A CA 1
ATOM 991 C C . GLN A 1 132 ? -12.436 -2.182 5.615 1.00 96.62 132 GLN A C 1
ATOM 993 O O . GLN A 1 132 ? -11.803 -2.749 4.735 1.00 96.62 132 GLN A O 1
ATOM 998 N N . GLY A 1 133 ? -13.619 -1.605 5.378 1.00 96.50 133 GLY A N 1
ATOM 999 C CA . GLY A 1 133 ? -14.239 -1.613 4.048 1.00 96.50 133 GLY A CA 1
ATOM 1000 C C . GLY A 1 133 ? -13.380 -0.919 2.986 1.00 96.50 133 GLY A C 1
ATOM 1001 O O . GLY A 1 133 ? -13.229 -1.439 1.887 1.00 96.50 133 GLY A O 1
ATOM 1002 N N . ALA A 1 134 ? -12.743 0.202 3.340 1.00 95.25 134 ALA A N 1
ATOM 1003 C CA . ALA A 1 134 ? -11.814 0.913 2.461 1.00 95.25 134 ALA A CA 1
ATOM 1004 C C . ALA A 1 134 ? -10.531 0.110 2.156 1.00 95.25 134 ALA A C 1
ATOM 1006 O O . ALA A 1 134 ? -9.895 0.307 1.120 1.00 95.25 134 ALA A O 1
ATOM 1007 N N . LEU A 1 135 ? -10.122 -0.797 3.053 1.00 94.19 135 LEU A N 1
ATOM 1008 C CA . LEU A 1 135 ? -9.019 -1.723 2.791 1.00 94.19 135 LEU A CA 1
ATOM 1009 C C . LEU A 1 135 ? -9.418 -2.742 1.716 1.00 94.19 135 LEU A C 1
ATOM 1011 O O . LEU A 1 135 ? -8.638 -2.968 0.790 1.00 94.19 135 LEU A O 1
ATOM 1015 N N . ASP A 1 136 ? -10.635 -3.285 1.810 1.00 93.31 136 ASP A N 1
ATOM 1016 C CA . ASP A 1 136 ? -11.184 -4.261 0.861 1.00 93.31 136 ASP A CA 1
ATOM 1017 C C . ASP A 1 136 ? -11.436 -3.647 -0.529 1.00 93.31 136 ASP A C 1
ATOM 1019 O O . ASP A 1 136 ? -11.177 -4.291 -1.546 1.00 93.31 136 ASP A O 1
ATOM 1023 N N . SER A 1 137 ? -11.889 -2.388 -0.593 1.00 93.12 137 SER A N 1
ATOM 1024 C CA . SER A 1 137 ? -12.082 -1.636 -1.845 1.00 93.12 137 SER A CA 1
ATOM 1025 C C . SER A 1 137 ? -10.796 -1.007 -2.398 1.00 93.12 137 SER A C 1
ATOM 1027 O O . SER A 1 137 ? -10.819 -0.393 -3.464 1.00 93.12 137 SER A O 1
ATOM 1029 N N . ALA A 1 138 ? -9.659 -1.166 -1.708 1.00 91.88 138 ALA A N 1
ATOM 1030 C CA . ALA A 1 138 ? -8.376 -0.556 -2.063 1.00 91.88 138 ALA A CA 1
ATOM 1031 C C . ALA A 1 138 ? -8.358 0.998 -2.069 1.00 91.88 138 ALA A C 1
ATOM 1033 O O . ALA A 1 138 ? -7.434 1.615 -2.622 1.00 91.88 138 ALA A O 1
ATOM 1034 N N . GLU A 1 139 ? -9.311 1.630 -1.377 1.00 93.56 139 GLU A N 1
ATOM 1035 C CA . GLU A 1 139 ? -9.463 3.078 -1.161 1.00 93.56 139 GLU A CA 1
ATOM 1036 C C . GLU A 1 139 ? -8.595 3.563 0.015 1.00 93.56 139 GLU A C 1
ATOM 1038 O O . GLU A 1 139 ? -9.059 4.099 1.026 1.00 93.56 139 GLU A O 1
ATOM 1043 N N . TYR A 1 140 ? -7.278 3.372 -0.098 1.00 93.44 140 TYR A N 1
ATOM 1044 C CA . TYR A 1 140 ? -6.370 3.522 1.044 1.00 93.44 140 TYR A CA 1
ATOM 1045 C C . TYR A 1 140 ? -6.380 4.913 1.683 1.00 93.44 140 TYR A C 1
ATOM 1047 O O . TYR A 1 140 ? -6.279 5.029 2.903 1.00 93.44 140 TYR A O 1
ATOM 1055 N N . ARG A 1 141 ? -6.516 5.981 0.889 1.00 93.56 141 ARG A N 1
ATOM 1056 C CA . ARG A 1 141 ? -6.481 7.360 1.399 1.00 93.56 141 ARG A CA 1
ATOM 1057 C C . ARG A 1 141 ? -7.640 7.652 2.352 1.00 93.56 141 ARG A C 1
ATOM 1059 O O . ARG A 1 141 ? -7.421 8.222 3.420 1.00 93.56 141 ARG A O 1
ATOM 1066 N N . GLU A 1 142 ? -8.846 7.250 1.968 1.00 94.88 142 GLU A N 1
ATOM 1067 C CA . GLU A 1 142 ? -10.052 7.415 2.781 1.00 94.88 142 GLU A CA 1
ATOM 1068 C C . GLU A 1 142 ? -10.008 6.484 3.990 1.00 94.88 142 GLU A C 1
ATOM 1070 O O . GLU A 1 142 ? -10.229 6.925 5.118 1.00 94.88 142 GLU A O 1
ATOM 1075 N N . GLY A 1 143 ? -9.586 5.232 3.786 1.00 96.44 143 GLY A N 1
ATOM 1076 C CA . GLY A 1 143 ? -9.376 4.277 4.869 1.00 96.44 143 GLY A CA 1
ATOM 1077 C C . GLY A 1 143 ? -8.432 4.796 5.954 1.00 96.44 143 GLY A C 1
ATOM 1078 O O . GLY A 1 143 ? -8.721 4.656 7.144 1.00 96.44 143 GLY A O 1
ATOM 1079 N N . ILE A 1 144 ? -7.313 5.426 5.571 1.00 96.94 144 ILE A N 1
ATOM 1080 C CA . ILE A 1 144 ? -6.341 5.996 6.519 1.00 96.94 144 ILE A CA 1
ATOM 1081 C C . ILE A 1 144 ? -7.000 7.094 7.361 1.00 96.94 144 ILE A C 1
ATOM 1083 O O . ILE A 1 144 ? -6.775 7.164 8.574 1.00 96.94 144 ILE A O 1
ATOM 1087 N N . ASP A 1 145 ? -7.826 7.939 6.743 1.00 97.31 145 ASP A N 1
ATOM 1088 C CA . ASP A 1 145 ? -8.549 8.992 7.452 1.00 97.31 145 ASP A CA 1
ATOM 1089 C C . ASP A 1 145 ? -9.599 8.414 8.413 1.00 97.31 145 ASP A C 1
ATOM 1091 O O . ASP A 1 145 ? -9.643 8.821 9.577 1.00 97.31 145 ASP A O 1
ATOM 1095 N N . TYR A 1 146 ? -10.373 7.413 7.980 1.00 97.44 146 TYR A N 1
ATOM 1096 C CA . TYR A 1 146 ? -11.324 6.707 8.841 1.00 97.44 146 TYR A CA 1
ATOM 1097 C C . TYR A 1 146 ? -10.6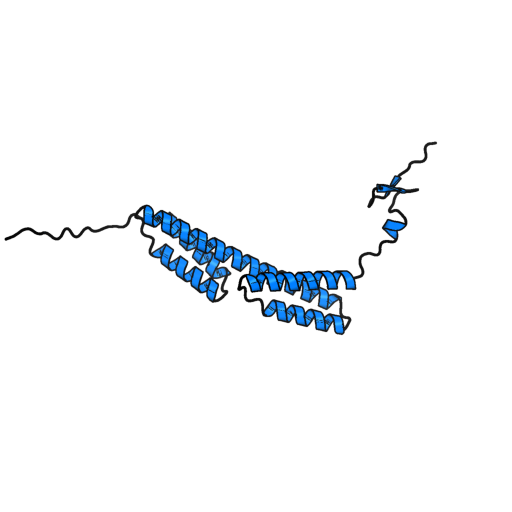36 6.049 10.039 1.00 97.44 146 TYR A C 1
ATOM 1099 O O . TYR A 1 146 ? -11.074 6.234 11.175 1.00 97.44 146 TYR A O 1
ATOM 1107 N N . ALA A 1 147 ? -9.520 5.351 9.819 1.00 96.62 147 ALA A N 1
ATOM 1108 C CA . ALA A 1 147 ? -8.762 4.704 10.884 1.00 96.62 147 ALA A CA 1
ATOM 1109 C C . ALA A 1 147 ? -8.218 5.724 11.898 1.00 96.62 147 ALA A C 1
ATOM 1111 O O . ALA A 1 147 ? -8.323 5.525 13.112 1.00 96.62 147 ALA A O 1
ATOM 1112 N N . ARG A 1 148 ? -7.680 6.853 11.418 1.00 96.75 148 ARG A N 1
ATOM 1113 C CA . ARG A 1 148 ? -7.221 7.949 12.281 1.00 96.75 148 ARG A CA 1
ATOM 1114 C C . ARG A 1 148 ? -8.370 8.517 13.113 1.00 96.75 148 ARG A C 1
ATOM 1116 O O . ARG A 1 148 ? -8.245 8.596 14.335 1.00 96.75 148 ARG A O 1
ATOM 1123 N N . LYS A 1 149 ? -9.488 8.870 12.473 1.00 95.19 149 LYS A N 1
ATOM 1124 C CA . LYS A 1 149 ? -10.670 9.417 13.153 1.00 95.19 149 LYS A CA 1
ATOM 1125 C C . LYS A 1 149 ? -11.238 8.432 14.173 1.00 95.19 149 LYS A C 1
ATOM 1127 O O . LYS A 1 149 ? -11.563 8.842 15.281 1.00 95.19 149 LYS A O 1
ATOM 1132 N N . GLY A 1 150 ? -11.285 7.138 13.852 1.00 94.50 150 GLY A N 1
ATOM 1133 C CA . GLY A 1 150 ? -11.725 6.091 14.777 1.00 94.50 150 GLY A CA 1
ATOM 1134 C C . GLY A 1 150 ? -10.841 6.005 16.023 1.00 94.50 150 GLY A C 1
ATOM 1135 O O . GLY A 1 150 ? -11.345 5.984 17.146 1.00 94.50 150 GLY A O 1
ATOM 1136 N N . ALA A 1 151 ? -9.517 6.052 15.848 1.00 92.88 151 ALA A N 1
ATOM 1137 C CA . ALA A 1 151 ? -8.571 6.061 16.964 1.00 92.88 151 ALA A CA 1
ATOM 1138 C C . ALA A 1 151 ? -8.684 7.323 17.844 1.00 92.88 151 ALA A C 1
ATOM 1140 O O . ALA A 1 151 ? -8.458 7.253 19.056 1.00 92.88 151 ALA A O 1
ATOM 1141 N N . GLU A 1 152 ? -9.010 8.477 17.257 1.00 93.62 152 GLU A N 1
ATOM 1142 C CA . GLU A 1 152 ? -9.262 9.722 17.992 1.00 93.62 152 GLU A CA 1
ATOM 1143 C C . GLU A 1 152 ? -10.606 9.705 18.729 1.00 93.62 152 GLU A C 1
ATOM 1145 O O . GLU A 1 152 ? -10.669 10.122 19.887 1.00 93.62 152 GLU A O 1
ATOM 1150 N N . ALA A 1 153 ? -11.664 9.201 18.091 1.00 91.75 153 ALA A N 1
ATOM 1151 C CA . ALA A 1 153 ? -12.988 9.061 18.691 1.00 91.75 153 ALA A CA 1
ATOM 1152 C C . ALA A 1 153 ? -12.938 8.149 19.926 1.00 91.75 153 ALA A C 1
ATOM 1154 O O . ALA A 1 153 ? -13.460 8.511 20.978 1.00 91.75 153 ALA A O 1
ATOM 1155 N N . ALA A 1 154 ? -12.210 7.029 19.847 1.00 91.12 154 ALA A N 1
ATOM 1156 C CA . ALA A 1 154 ? -12.018 6.123 20.979 1.00 91.12 154 ALA A CA 1
ATOM 1157 C C . ALA A 1 154 ? -11.334 6.804 22.180 1.00 91.12 154 ALA A C 1
ATOM 1159 O O . ALA A 1 154 ? -11.693 6.558 23.327 1.00 91.12 154 ALA A O 1
ATOM 1160 N N . GLN A 1 155 ? -10.381 7.710 21.937 1.00 88.06 155 GLN A N 1
ATOM 1161 C CA . GLN A 1 155 ? -9.711 8.458 23.009 1.00 88.06 155 GLN A CA 1
ATOM 1162 C C . GLN A 1 155 ? -10.599 9.538 23.638 1.00 88.06 155 GLN A C 1
ATOM 1164 O O . GLN A 1 155 ? -10.437 9.847 24.817 1.00 88.06 155 GLN A O 1
ATOM 1169 N N . LYS A 1 156 ? -11.519 10.121 22.861 1.00 86.38 156 LYS A N 1
ATOM 1170 C CA . LYS A 1 156 ? -12.439 11.182 23.305 1.00 86.38 156 LYS A CA 1
ATOM 1171 C C . LYS A 1 156 ? -13.748 10.646 23.898 1.00 86.38 156 LYS A C 1
ATOM 1173 O O . LYS A 1 156 ? -14.582 11.453 24.312 1.00 86.38 156 LYS A O 1
ATOM 1178 N N . GLY A 1 157 ? -13.939 9.325 23.922 1.00 73.88 157 GLY A N 1
ATOM 1179 C CA . GLY A 1 157 ? -15.171 8.680 24.369 1.00 73.88 157 GLY A CA 1
ATOM 1180 C C . GLY A 1 157 ? -15.639 9.188 25.735 1.00 73.88 157 GLY A C 1
ATOM 1181 O O . GLY A 1 157 ? -14.850 9.369 26.665 1.00 73.88 157 GLY A O 1
ATOM 1182 N N . ARG A 1 158 ? -16.945 9.441 25.859 1.00 71.12 158 ARG A N 1
ATOM 1183 C CA . ARG A 1 158 ? -17.581 9.779 27.141 1.00 71.12 158 ARG A CA 1
ATOM 1184 C C . ARG A 1 158 ? -17.916 8.489 27.886 1.00 71.12 158 ARG A C 1
ATOM 1186 O O . ARG A 1 158 ? -18.053 7.441 27.262 1.00 71.12 158 ARG A O 1
ATOM 1193 N N . LYS A 1 159 ? -18.053 8.544 29.214 1.00 70.69 159 LYS A N 1
ATOM 1194 C CA . LYS A 1 159 ? -18.549 7.392 29.986 1.00 70.69 159 LYS A CA 1
ATOM 1195 C C . LYS A 1 159 ? -19.916 6.977 29.444 1.00 70.69 159 LYS A C 1
ATOM 1197 O O . LYS A 1 159 ? -20.746 7.849 29.196 1.00 70.69 159 LYS A O 1
ATOM 1202 N N . LYS A 1 160 ? -20.144 5.673 29.273 1.00 62.84 160 LYS A N 1
ATOM 1203 C CA . LYS A 1 160 ? -21.468 5.162 28.909 1.00 62.84 160 LYS A CA 1
ATOM 1204 C C . LYS A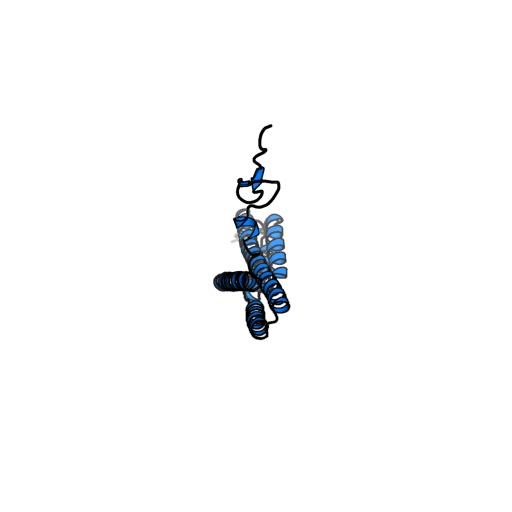 1 160 ? -22.461 5.569 29.998 1.00 62.84 160 LYS A C 1
ATOM 1206 O O . LYS A 1 160 ? -22.267 5.220 31.163 1.00 62.84 160 LYS A O 1
ATOM 1211 N N . ASP A 1 161 ? -23.517 6.284 29.618 1.00 54.38 161 ASP A N 1
ATOM 1212 C CA . ASP A 1 161 ? -24.685 6.474 30.476 1.00 54.38 161 ASP A CA 1
ATOM 1213 C C . ASP A 1 161 ? -25.402 5.126 30.585 1.00 54.38 161 ASP A C 1
ATOM 1215 O O . ASP A 1 161 ? -26.280 4.778 29.795 1.00 54.38 161 ASP A O 1
ATOM 1219 N N . VAL A 1 162 ? -24.984 4.314 31.555 1.00 56.72 162 VAL A N 1
ATOM 1220 C CA . VAL A 1 162 ? -25.732 3.120 31.936 1.00 56.72 162 VAL A CA 1
ATOM 1221 C C . VAL A 1 162 ? -26.926 3.608 32.746 1.00 56.72 162 VAL A C 1
ATOM 1223 O O . VAL A 1 162 ? -26.858 3.728 33.969 1.00 56.72 162 VAL A O 1
ATOM 1226 N N . ARG A 1 163 ? -28.033 3.926 32.068 1.00 53.78 163 ARG A N 1
ATOM 1227 C CA . ARG A 1 163 ? -29.316 4.103 32.749 1.00 53.78 163 ARG A CA 1
ATOM 1228 C C . ARG A 1 163 ? -29.736 2.728 33.261 1.00 53.78 163 ARG A C 1
ATOM 1230 O O . ARG A 1 163 ? -30.338 1.944 32.536 1.00 53.78 163 ARG A O 1
ATOM 1237 N N . VAL A 1 164 ? -29.351 2.413 34.496 1.00 52.88 164 VAL A N 1
ATOM 1238 C CA . VAL A 1 164 ? -29.829 1.223 35.200 1.00 52.88 164 VAL A CA 1
ATOM 1239 C C . VAL A 1 164 ? -31.329 1.416 35.389 1.00 52.88 164 VAL A C 1
ATOM 1241 O O . VAL A 1 164 ? -31.760 2.173 36.258 1.00 52.88 164 VAL A O 1
ATOM 1244 N N . GLU A 1 165 ? -32.141 0.774 34.553 1.00 45.12 165 GLU A N 1
ATOM 1245 C CA . GLU A 1 165 ? -33.547 0.570 34.880 1.00 45.12 165 GLU A CA 1
ATOM 1246 C C . GLU A 1 165 ? -33.585 -0.419 36.040 1.00 45.12 165 GLU A C 1
ATOM 1248 O O . GLU A 1 165 ? -33.569 -1.636 35.866 1.00 45.12 165 GLU A O 1
ATOM 1253 N N . VAL A 1 16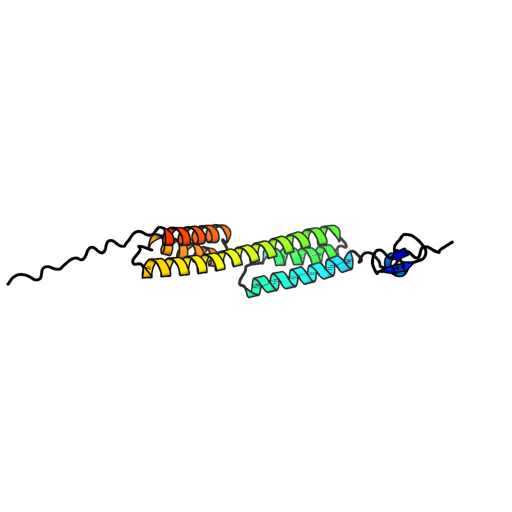6 ? -33.559 0.126 37.259 1.00 51.31 166 VAL A N 1
ATOM 1254 C CA . VAL A 1 166 ? -33.898 -0.627 38.460 1.00 51.31 166 VAL A CA 1
ATOM 1255 C C . VAL A 1 166 ? -35.375 -0.965 38.312 1.00 51.31 166 VAL A C 1
ATOM 1257 O O . VAL A 1 166 ? -36.241 -0.152 38.632 1.00 51.31 166 VAL A O 1
ATOM 1260 N N . ALA A 1 167 ? -35.665 -2.137 37.746 1.00 45.66 167 ALA A N 1
ATOM 1261 C CA . ALA A 1 167 ? -37.003 -2.696 37.754 1.00 45.66 167 ALA A CA 1
ATOM 1262 C C . ALA A 1 167 ? -37.443 -2.761 39.220 1.00 45.66 167 ALA A C 1
ATOM 1264 O O . ALA A 1 167 ? -36.888 -3.512 40.025 1.00 45.66 167 ALA A O 1
ATOM 1265 N N . ALA A 1 168 ? -38.384 -1.892 39.574 1.00 47.47 168 ALA A N 1
ATOM 1266 C CA . ALA A 1 168 ? -38.990 -1.833 40.884 1.00 47.47 168 ALA A CA 1
ATOM 1267 C C . ALA A 1 168 ? -39.792 -3.120 41.109 1.00 47.47 168 ALA A C 1
ATOM 1269 O O . ALA A 1 168 ? -40.961 -3.209 40.749 1.00 47.47 168 ALA A O 1
ATOM 1270 N N . TRP A 1 169 ? -39.159 -4.122 41.712 1.00 49.22 169 TRP A N 1
ATOM 1271 C CA . TRP A 1 169 ? -39.855 -5.223 42.368 1.00 49.22 169 TRP A CA 1
ATOM 1272 C C . TRP A 1 169 ? -40.248 -4.758 43.771 1.00 49.22 169 TRP A C 1
ATOM 1274 O O . TRP A 1 169 ? -39.586 -5.065 44.759 1.00 49.22 169 TRP A O 1
ATOM 1284 N N . GLN A 1 170 ? -41.307 -3.956 43.858 1.00 50.06 170 GLN A N 1
ATOM 1285 C CA . GLN A 1 170 ? -42.063 -3.793 45.095 1.00 50.06 170 GLN A CA 1
ATOM 1286 C C . GLN A 1 170 ? -43.557 -3.798 44.778 1.00 50.06 170 GLN A C 1
ATOM 1288 O O . GLN A 1 170 ? -43.999 -3.025 43.929 1.00 50.06 170 GLN A O 1
ATOM 1293 N N . ARG A 1 171 ? -44.285 -4.581 45.591 1.00 46.97 171 ARG A N 1
ATOM 1294 C CA . ARG A 1 171 ? -45.737 -4.848 45.634 1.00 46.97 171 ARG A CA 1
ATOM 1295 C C . ARG A 1 171 ? -46.118 -6.052 44.754 1.00 46.97 171 ARG A C 1
ATOM 1297 O O . ARG A 1 171 ? -45.827 -6.039 43.568 1.00 46.97 171 ARG A O 1
ATOM 1304 N N . GLU A 1 172 ? -46.684 -7.139 45.276 1.00 49.22 172 GLU A N 1
ATOM 1305 C CA . GLU A 1 172 ? -47.504 -7.360 46.487 1.00 49.22 172 GLU A CA 1
ATOM 1306 C C . GLU A 1 172 ? -47.197 -8.712 47.147 1.00 49.22 172 GLU A C 1
ATOM 1308 O O . GLU A 1 172 ? -46.809 -9.654 46.419 1.00 49.22 172 GLU A O 1
#

Radius of gyration: 29.47 Å; chains: 1; bounding box: 110×28×76 Å

Secondary structure (DSSP, 8-state):
----PEEPTTT--EESSSS--HHHHSS----HHHHHHHHHHHHHHHHHHHHHTT---HHHHHHHHHHHHHHHTT-HHHHHHHHHHHHHHHHHHHHHHHHHHHHHHHHHHHHHHHHHTTB--HHHHHHHHHHHHHHHTT-HHHHHHHHHHHHHHHHHPPBP------------

Sequence (172 aa):
MGDRSCTCARCGKEVEGEGLCGECAAQPEASPQKKISDLIECAKKEIERGKRKGVALGNAEELLEGVMLMLEAENADDALRLLNECLEFASERIMQHEMLVAGIKRAEMRIKEAEERGLDTTEAATLLKMAQGALDSAEYREGIDYARKGAEAAQKGRKKDVRVEVAAWQRE

pLDDT: mean 84.55, std 15.68, range [45.12, 97.88]

Foldseek 3Di:
DDQPQDAAPPPGHTDRDPYHPPVRVPPPPPPLVVVLVVLLVVLVVLQVVCVVVVFDLVVLVVLSVVLVVCVVVVNSPVSVVSSVVSNVSSVVLSVLLVLLVVLLVLLVVLLVVLVVVQFDLPQLVVLSVVLVVCSVVSVSVSSNVSSNVSSVCSVVTDHDPPPPPPPDPDDD